Protein AF-A0A8W8MP41-F1 (afdb_monomer_lite)

InterPro domains:
  IPR001134 Netrin domain [PS50189] (21-75)
  IPR001820 Protease inhibitor I35 (TIMP) [PF00965] (19-69)
  IPR001820 Protease inhibitor I35 (TIMP) [PTHR11844] (6-69)
  IPR008993 Tissue inhibitor of metalloproteinases-like, OB-fold [G3DSA:2.40.50.120] (21-74)
  IPR008993 Tissue inhibitor of metalloproteinases-like, OB-fold [SSF50242] (21-71)

Foldseek 3Di:
DVVVVVVVVVVVVVVVPPPDDDDDDDDPVVVVVPDQWDFDWDFDDWDWDPDDDDGDIDTDIGTPDTPHHHPVPPD

Structure (mmCIF, N/CA/C/O backbone):
data_AF-A0A8W8MP41-F1
#
_entry.id   AF-A0A8W8MP41-F1
#
loop_
_atom_site.group_PDB
_atom_site.id
_atom_site.type_symbol
_atom_site.label_atom_id
_atom_site.label_alt_id
_atom_site.label_comp_id
_atom_site.label_asym_id
_atom_site.label_entity_id
_atom_site.label_seq_id
_atom_site.pdbx_PDB_ins_code
_atom_site.Cartn_x
_atom_site.Cartn_y
_atom_site.Cartn_z
_atom_site.occupancy
_atom_site.B_iso_or_equiv
_atom_site.auth_seq_id
_atom_site.auth_comp_id
_atom_site.auth_asym_id
_atom_site.auth_atom_id
_atom_site.pdbx_PDB_model_num
ATOM 1 N N . MET A 1 1 ? 28.272 -0.026 -36.622 1.00 67.44 1 MET A N 1
ATOM 2 C CA . MET A 1 1 ? 26.822 0.078 -36.913 1.00 67.44 1 MET A CA 1
ATOM 3 C C . MET A 1 1 ? 26.041 -1.095 -36.319 1.00 67.44 1 MET A C 1
ATOM 5 O O . MET A 1 1 ? 25.221 -0.852 -35.450 1.00 67.44 1 MET A O 1
ATOM 9 N N . LYS A 1 2 ? 26.332 -2.350 -36.702 1.00 76.19 2 LYS A N 1
ATOM 10 C CA . LYS A 1 2 ? 25.682 -3.564 -36.157 1.00 76.19 2 LYS A CA 1
ATOM 11 C C . LYS A 1 2 ? 25.793 -3.709 -34.630 1.00 76.19 2 LYS A C 1
ATOM 13 O O . LYS A 1 2 ? 24.781 -3.916 -33.977 1.00 76.19 2 LYS A O 1
ATOM 18 N N . GLU A 1 3 ? 26.988 -3.534 -34.069 1.00 85.06 3 GLU A N 1
ATOM 19 C CA . GLU A 1 3 ? 27.206 -3.667 -32.615 1.00 85.06 3 GLU A CA 1
ATOM 20 C C . GLU A 1 3 ? 26.409 -2.635 -31.800 1.00 85.06 3 GLU A C 1
ATOM 22 O O . GLU A 1 3 ? 25.836 -2.956 -30.764 1.00 85.06 3 GLU A O 1
ATOM 27 N N . LEU A 1 4 ? 26.286 -1.407 -32.317 1.00 86.19 4 LEU A N 1
ATOM 28 C CA . LEU A 1 4 ? 25.488 -0.351 -31.690 1.00 86.19 4 LEU A CA 1
ATOM 29 C C . LEU A 1 4 ? 23.990 -0.697 -31.711 1.00 86.19 4 LEU A C 1
ATOM 31 O O . LEU A 1 4 ? 23.303 -0.516 -30.713 1.00 86.19 4 LEU A O 1
ATOM 35 N N . ALA A 1 5 ? 23.499 -1.241 -32.830 1.00 89.25 5 ALA A N 1
ATOM 36 C CA . ALA A 1 5 ? 22.106 -1.660 -32.960 1.00 89.25 5 ALA A CA 1
ATOM 37 C C . ALA A 1 5 ? 21.752 -2.794 -31.984 1.00 89.25 5 ALA A C 1
ATOM 39 O O . ALA A 1 5 ? 20.689 -2.757 -31.372 1.00 89.25 5 ALA A O 1
ATOM 40 N N . ILE A 1 6 ? 22.655 -3.761 -31.787 1.00 91.12 6 ILE A N 1
ATOM 41 C CA . ILE A 1 6 ? 22.463 -4.858 -30.826 1.00 91.12 6 ILE A CA 1
ATOM 42 C C . ILE A 1 6 ? 22.389 -4.309 -29.395 1.00 91.12 6 ILE A C 1
ATOM 44 O O . ILE A 1 6 ? 21.472 -4.659 -28.658 1.00 91.12 6 ILE A O 1
ATOM 48 N N . ILE A 1 7 ? 23.295 -3.400 -29.020 1.00 91.75 7 ILE A N 1
ATOM 49 C CA . ILE A 1 7 ? 23.289 -2.767 -27.691 1.00 91.75 7 ILE A CA 1
ATOM 50 C C . ILE A 1 7 ? 21.982 -1.998 -27.449 1.00 91.75 7 ILE A C 1
ATOM 52 O O . ILE A 1 7 ? 21.382 -2.130 -26.382 1.00 91.75 7 ILE A O 1
ATOM 56 N N . CYS A 1 8 ? 21.506 -1.235 -28.437 1.00 88.75 8 CYS A N 1
ATOM 57 C CA . CYS A 1 8 ? 20.239 -0.510 -28.332 1.00 88.75 8 CYS A CA 1
ATOM 58 C C . CYS A 1 8 ? 19.038 -1.452 -28.154 1.00 88.75 8 CYS A C 1
ATOM 60 O O . CYS A 1 8 ? 18.188 -1.186 -27.308 1.00 88.75 8 CYS A O 1
ATOM 62 N N . VAL A 1 9 ? 18.975 -2.562 -28.897 1.00 90.44 9 VAL A N 1
ATOM 63 C CA . VAL A 1 9 ? 17.893 -3.557 -28.766 1.00 90.44 9 VAL A CA 1
ATOM 64 C C . VAL A 1 9 ? 17.899 -4.201 -27.378 1.00 90.44 9 VAL A C 1
ATOM 66 O O . VAL A 1 9 ? 16.851 -4.297 -26.744 1.00 90.44 9 VAL A O 1
ATOM 69 N N . VAL A 1 10 ? 19.074 -4.576 -26.864 1.00 88.12 10 VAL A N 1
ATOM 70 C CA . VAL A 1 10 ? 19.212 -5.172 -25.525 1.00 88.12 10 VAL A CA 1
ATOM 71 C C . VAL A 1 10 ? 18.755 -4.200 -24.433 1.00 88.12 10 VAL A C 1
ATOM 73 O O . VAL A 1 10 ? 18.004 -4.595 -23.544 1.00 88.12 10 VAL A O 1
ATOM 76 N N . LEU A 1 11 ? 19.148 -2.924 -24.509 1.00 84.94 11 LEU A N 1
ATOM 77 C CA . LEU A 1 11 ? 18.742 -1.901 -23.536 1.00 84.94 11 LEU A CA 1
ATOM 78 C C . LEU A 1 11 ? 17.227 -1.669 -23.516 1.00 84.94 11 LEU A C 1
ATOM 80 O O . LEU A 1 11 ? 16.646 -1.555 -22.437 1.00 84.94 11 LEU A O 1
ATOM 84 N N . VAL A 1 12 ? 16.585 -1.635 -24.687 1.00 84.38 12 VAL A N 1
ATOM 85 C CA . VAL A 1 12 ? 15.126 -1.480 -24.793 1.00 84.38 12 VAL A CA 1
ATOM 86 C C . VAL A 1 12 ? 14.408 -2.685 -24.185 1.00 84.38 12 VAL A C 1
ATOM 88 O O . VAL A 1 12 ? 13.484 -2.497 -23.397 1.00 84.38 12 VAL A O 1
ATOM 91 N N . CYS A 1 13 ? 14.867 -3.909 -24.465 1.00 81.00 13 CYS A N 1
ATOM 92 C CA . CYS A 1 13 ? 14.303 -5.109 -23.850 1.00 81.00 13 CYS A CA 1
ATOM 93 C C . CYS A 1 13 ? 14.442 -5.078 -22.322 1.00 81.00 13 CYS A C 1
ATOM 95 O O . CYS A 1 13 ? 13.466 -5.299 -21.615 1.00 81.00 13 CYS A O 1
ATOM 97 N N . VAL A 1 14 ? 15.617 -4.741 -21.786 1.00 79.38 14 VAL A N 1
ATOM 98 C CA . VAL A 1 14 ? 15.813 -4.680 -20.329 1.00 79.38 14 VAL A CA 1
ATOM 99 C C . VAL A 1 14 ? 14.906 -3.625 -19.691 1.00 79.38 14 VAL A C 1
ATOM 101 O O . VAL A 1 14 ? 14.273 -3.912 -18.680 1.00 79.38 14 VAL A O 1
ATOM 104 N N . PHE A 1 15 ? 14.767 -2.437 -20.287 1.00 71.06 15 PHE A N 1
ATOM 105 C CA . PHE A 1 15 ? 13.903 -1.381 -19.747 1.00 71.06 15 PHE A CA 1
ATOM 106 C C . PHE A 1 15 ? 12.436 -1.825 -19.617 1.00 71.06 15 PHE A C 1
ATOM 108 O O . PHE A 1 15 ? 11.796 -1.522 -18.616 1.00 71.06 15 PHE A O 1
ATOM 115 N N . THR A 1 16 ? 11.928 -2.606 -20.576 1.00 66.31 16 THR A N 1
ATOM 116 C CA . THR A 1 16 ? 10.543 -3.113 -20.556 1.00 66.31 16 THR A CA 1
ATOM 117 C C . THR A 1 16 ? 10.271 -4.221 -19.534 1.00 66.31 16 THR A C 1
ATOM 119 O O . THR A 1 16 ? 9.114 -4.456 -19.216 1.00 66.31 16 THR A O 1
ATOM 122 N N . TYR A 1 17 ? 11.306 -4.885 -19.006 1.00 62.81 17 TYR A N 1
ATOM 123 C CA . TYR A 1 17 ? 11.177 -6.008 -18.060 1.00 62.81 17 TYR A CA 1
ATOM 124 C C . TYR A 1 17 ? 11.494 -5.632 -16.603 1.00 62.81 17 TYR A C 1
ATOM 126 O O . TYR A 1 17 ? 11.537 -6.499 -15.728 1.00 62.81 17 TYR A O 1
ATOM 134 N N . ASN A 1 18 ? 11.751 -4.355 -16.309 1.00 59.47 18 ASN A N 1
ATOM 135 C CA . ASN A 1 18 ? 11.997 -3.926 -14.937 1.00 59.47 18 ASN A CA 1
ATOM 136 C C . ASN A 1 18 ? 10.667 -3.722 -14.191 1.00 59.47 18 ASN A C 1
ATOM 138 O O . ASN A 1 18 ? 10.147 -2.617 -14.123 1.00 59.47 18 ASN A O 1
ATOM 142 N N . GLU A 1 19 ? 10.180 -4.785 -13.549 1.00 67.75 19 GLU A N 1
ATOM 143 C CA . GLU A 1 19 ? 9.087 -4.777 -12.549 1.00 67.75 19 GLU A CA 1
ATOM 144 C C . GLU A 1 19 ? 9.461 -4.026 -11.245 1.00 67.75 19 GLU A C 1
ATO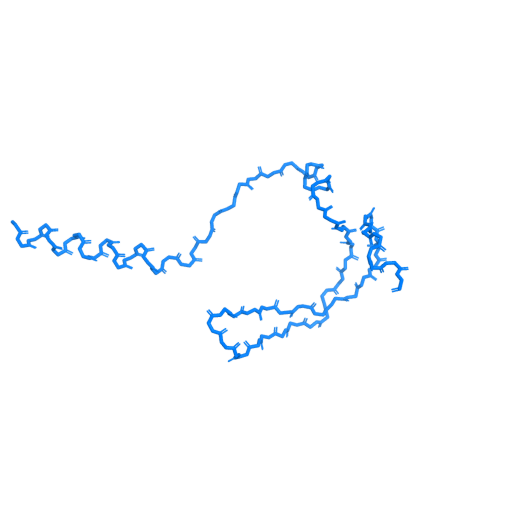M 146 O O . GLU A 1 19 ? 8.716 -3.998 -10.264 1.00 67.75 19 GLU A O 1
ATOM 151 N N . ALA A 1 20 ? 10.657 -3.437 -11.182 1.00 72.56 20 ALA A N 1
ATOM 152 C CA . ALA A 1 20 ? 11.129 -2.710 -10.016 1.00 72.56 20 ALA A CA 1
ATOM 153 C C . ALA A 1 20 ? 10.522 -1.299 -9.981 1.00 72.56 20 ALA A C 1
ATOM 155 O O . ALA A 1 20 ? 10.941 -0.403 -10.711 1.00 72.56 20 ALA A O 1
ATOM 156 N N . CYS A 1 21 ? 9.560 -1.084 -9.084 1.00 78.19 21 CYS A N 1
ATOM 157 C CA . CYS A 1 21 ? 9.049 0.249 -8.774 1.00 78.19 21 CYS A CA 1
ATOM 158 C C . CYS A 1 21 ? 9.914 0.931 -7.698 1.00 78.19 21 CYS A C 1
ATOM 160 O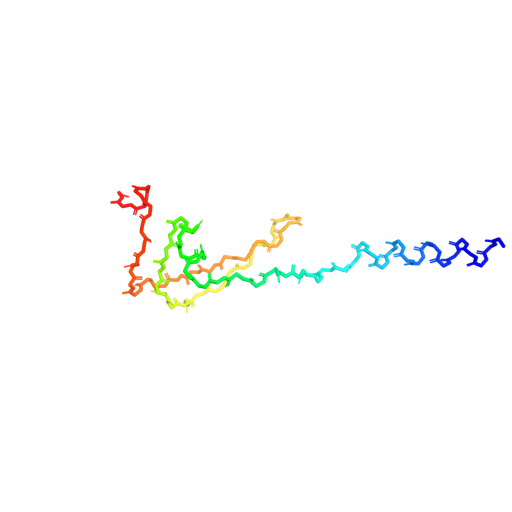 O . CYS A 1 21 ? 10.347 0.296 -6.733 1.00 78.19 21 CYS A O 1
ATOM 162 N N . THR A 1 22 ? 10.145 2.239 -7.844 1.00 84.75 22 THR A N 1
ATOM 163 C CA . THR A 1 22 ? 10.755 3.091 -6.814 1.00 84.75 22 THR A CA 1
ATOM 164 C C . THR A 1 22 ? 9.763 4.163 -6.373 1.00 84.75 22 THR A C 1
ATOM 166 O O . THR A 1 22 ? 9.092 4.772 -7.204 1.00 84.75 22 THR A O 1
ATOM 169 N N . CYS A 1 23 ? 9.664 4.402 -5.064 1.00 86.19 23 CYS A N 1
ATOM 170 C CA . CYS A 1 23 ? 8.721 5.359 -4.483 1.00 86.19 23 CYS A CA 1
ATOM 171 C C . CYS A 1 23 ? 9.467 6.514 -3.804 1.00 86.19 23 CYS A C 1
ATOM 173 O O . CYS A 1 23 ? 10.480 6.304 -3.129 1.00 86.19 23 CYS A O 1
ATOM 175 N N . ALA A 1 24 ? 8.940 7.735 -3.928 1.00 90.44 24 ALA A N 1
ATOM 176 C CA . ALA A 1 24 ? 9.425 8.880 -3.161 1.00 90.44 24 ALA A CA 1
ATOM 177 C C . ALA A 1 24 ? 9.104 8.703 -1.664 1.00 90.44 24 ALA A C 1
ATOM 179 O O . ALA A 1 24 ? 8.048 8.183 -1.306 1.00 90.44 24 ALA A O 1
ATOM 180 N N . ARG A 1 25 ? 10.008 9.142 -0.778 1.00 90.06 25 ARG A N 1
ATOM 181 C CA . ARG A 1 25 ? 9.742 9.158 0.668 1.00 90.06 25 ARG A CA 1
ATOM 182 C C . ARG A 1 25 ? 8.898 10.380 1.026 1.00 90.06 25 ARG A C 1
ATOM 184 O O . ARG A 1 25 ? 9.337 11.500 0.791 1.00 90.06 25 ARG A O 1
ATOM 191 N N . THR A 1 26 ? 7.745 10.158 1.642 1.00 94.81 26 THR A N 1
ATOM 192 C CA . THR A 1 26 ? 6.818 11.201 2.114 1.00 94.81 26 THR A CA 1
ATOM 193 C C . THR A 1 26 ? 6.807 11.271 3.640 1.00 94.81 26 THR A C 1
ATOM 195 O O . THR A 1 26 ? 7.020 10.261 4.318 1.00 94.81 26 THR A O 1
ATOM 198 N N . HIS A 1 27 ? 6.565 12.457 4.207 1.00 96.88 27 HIS A N 1
ATOM 199 C CA . HIS A 1 27 ? 6.458 12.591 5.660 1.00 96.88 27 HIS A CA 1
ATOM 200 C C . HIS A 1 27 ? 5.171 11.902 6.166 1.00 96.88 27 HIS A C 1
ATOM 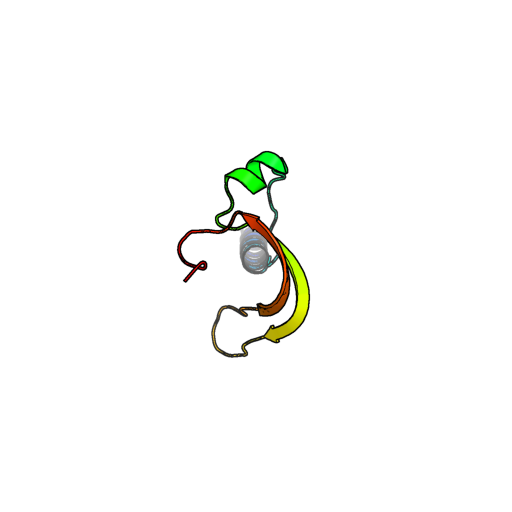202 O O . HIS A 1 27 ? 4.125 12.044 5.528 1.00 96.88 27 HIS A O 1
ATOM 208 N N . PRO A 1 28 ? 5.174 11.204 7.324 1.00 95.50 28 PRO A N 1
ATOM 209 C CA . PRO A 1 28 ? 3.987 10.488 7.807 1.00 95.50 28 PRO A CA 1
ATOM 210 C C . PRO A 1 28 ? 2.735 11.364 7.943 1.00 95.50 28 PRO A C 1
ATOM 212 O O . PRO A 1 28 ? 1.631 10.907 7.658 1.00 95.50 28 PRO A O 1
ATOM 215 N N . GLN A 1 29 ? 2.898 12.631 8.340 1.00 96.31 29 GLN A N 1
ATOM 216 C CA . GLN A 1 29 ? 1.782 13.578 8.435 1.00 96.31 29 GLN A CA 1
ATOM 217 C C . GLN A 1 29 ? 1.190 13.916 7.060 1.00 96.31 29 GLN A C 1
ATOM 219 O O . GLN A 1 29 ? -0.027 13.972 6.933 1.00 96.31 29 GLN A O 1
ATOM 224 N N . GLU A 1 30 ? 2.022 14.083 6.026 1.00 96.62 30 GLU A N 1
ATOM 225 C CA . GLU A 1 30 ? 1.544 14.317 4.657 1.00 96.62 30 GLU A CA 1
ATOM 226 C C . GLU A 1 30 ? 0.799 13.090 4.134 1.00 96.62 30 GLU A C 1
ATOM 228 O O . GLU A 1 30 ? -0.284 13.215 3.570 1.00 96.62 30 GLU A O 1
ATOM 233 N N . GLN A 1 31 ? 1.332 11.892 4.388 1.00 95.00 31 GLN A N 1
ATOM 234 C CA . GLN A 1 31 ? 0.670 10.650 4.005 1.00 95.00 31 GLN A CA 1
ATOM 235 C C . GLN A 1 31 ? -0.679 10.491 4.721 1.00 95.00 31 GLN A C 1
ATOM 237 O O . GLN A 1 31 ? -1.656 10.108 4.087 1.00 95.00 31 GLN A O 1
ATOM 242 N N . PHE A 1 32 ? -0.772 10.842 6.008 1.00 94.88 32 PHE A N 1
ATOM 243 C CA . PHE A 1 32 ? -2.034 10.830 6.752 1.00 94.88 32 PHE A CA 1
ATOM 244 C C . PHE A 1 32 ? -3.054 11.824 6.179 1.00 94.88 32 PHE A C 1
ATOM 246 O O . PHE A 1 32 ? -4.214 11.471 5.971 1.00 94.88 32 PHE A O 1
ATOM 253 N N . CYS A 1 33 ? -2.632 13.062 5.912 1.00 94.00 33 CYS A N 1
ATOM 254 C CA . CYS A 1 33 ? -3.506 14.107 5.384 1.00 94.00 33 CYS A CA 1
ATOM 255 C C . CYS A 1 33 ? -4.042 13.759 3.989 1.00 94.00 33 CYS A C 1
ATOM 257 O O . CYS A 1 33 ? -5.239 13.930 3.754 1.00 94.00 33 CYS A O 1
ATOM 259 N N . ASN A 1 34 ? -3.184 13.221 3.118 1.00 93.81 34 ASN A N 1
ATOM 260 C CA . ASN A 1 34 ? -3.505 12.915 1.722 1.00 93.81 34 ASN A CA 1
ATOM 261 C C . ASN A 1 34 ? -4.181 11.548 1.511 1.00 93.81 34 ASN A C 1
ATOM 263 O O . ASN A 1 34 ? -4.591 11.258 0.395 1.00 93.81 34 ASN A O 1
ATOM 267 N N . SER A 1 35 ? -4.273 10.696 2.538 1.00 93.38 35 SER A N 1
ATOM 268 C CA . SER A 1 35 ? -4.963 9.401 2.435 1.00 93.38 35 SER A CA 1
ATOM 269 C C . SER A 1 35 ? -6.460 9.552 2.668 1.00 93.38 35 SER A C 1
ATOM 271 O O . SER A 1 35 ? -6.858 10.237 3.603 1.00 93.38 35 SER A O 1
ATOM 273 N N . ASP A 1 36 ? -7.274 8.837 1.908 1.00 93.81 36 ASP A N 1
ATOM 274 C CA . ASP A 1 36 ? -8.734 8.751 2.059 1.00 93.81 36 ASP A CA 1
ATOM 275 C C . ASP A 1 36 ? -9.143 8.116 3.404 1.00 93.81 36 ASP A C 1
ATOM 277 O O . ASP A 1 36 ? -9.910 8.665 4.193 1.00 93.81 36 ASP A O 1
ATOM 281 N N . PHE A 1 37 ? -8.506 7.000 3.769 1.00 93.81 37 PHE A N 1
ATOM 282 C CA . PHE A 1 37 ? -8.716 6.327 5.051 1.00 93.81 37 PHE A CA 1
ATOM 283 C C . PHE A 1 37 ? -7.393 5.904 5.692 1.00 93.81 37 PHE A C 1
ATOM 285 O O . PHE A 1 37 ? -6.398 5.641 5.018 1.00 93.81 37 PHE A O 1
ATOM 292 N N . VAL A 1 38 ? -7.381 5.806 7.023 1.00 95.31 38 VAL A N 1
ATOM 293 C CA . VAL A 1 38 ? -6.209 5.379 7.799 1.00 95.31 38 VAL A CA 1
ATOM 294 C C . VAL A 1 38 ? -6.665 4.460 8.923 1.00 95.31 38 VAL A C 1
ATOM 296 O O . VAL A 1 38 ? -7.422 4.869 9.805 1.00 95.31 38 VAL A O 1
ATOM 299 N N . VAL A 1 39 ? -6.185 3.214 8.916 1.00 95.62 39 VAL A N 1
ATOM 300 C CA . VAL A 1 39 ? -6.591 2.177 9.874 1.00 95.62 39 VAL A CA 1
ATOM 301 C C . VAL A 1 39 ? -5.399 1.388 10.406 1.00 95.62 39 VAL A C 1
ATOM 303 O O . VAL A 1 39 ? -4.412 1.161 9.710 1.00 95.62 39 VAL A O 1
ATOM 306 N N . ARG A 1 40 ? -5.513 0.899 11.641 1.00 96.38 40 ARG A N 1
ATOM 307 C CA . ARG A 1 40 ? -4.671 -0.177 12.173 1.00 96.38 40 ARG A CA 1
ATOM 308 C C . ARG A 1 40 ? -5.393 -1.494 11.957 1.00 96.38 40 ARG A C 1
ATOM 310 O O . ARG A 1 40 ? -6.447 -1.711 12.552 1.00 96.38 40 ARG A O 1
ATOM 317 N N . ALA A 1 41 ? -4.821 -2.391 11.163 1.00 96.38 41 ALA A N 1
ATOM 318 C CA . ALA A 1 41 ? -5.438 -3.676 10.846 1.00 96.38 41 ALA A CA 1
ATOM 319 C C . ALA A 1 41 ? -4.458 -4.852 10.981 1.00 96.38 41 ALA A C 1
ATOM 321 O O . ALA A 1 41 ? -3.240 -4.676 10.959 1.00 96.38 41 ALA A O 1
ATOM 322 N N . ARG A 1 42 ? -4.999 -6.065 11.138 1.00 97.31 42 ARG A N 1
ATOM 323 C CA . ARG A 1 42 ? -4.252 -7.331 11.082 1.00 97.31 42 ARG A CA 1
ATOM 324 C C . ARG A 1 42 ? -4.612 -8.071 9.799 1.00 97.31 42 ARG A C 1
ATOM 326 O O . ARG A 1 42 ? -5.790 -8.305 9.554 1.00 97.31 42 ARG A O 1
ATOM 333 N N . ILE A 1 43 ? -3.616 -8.489 9.026 1.00 96.56 43 ILE A N 1
ATOM 334 C CA . ILE A 1 43 ? -3.829 -9.306 7.825 1.00 96.56 43 ILE A CA 1
ATOM 335 C C . ILE A 1 43 ? -4.267 -10.713 8.248 1.00 96.56 43 ILE A C 1
ATOM 337 O O . ILE A 1 43 ? -3.617 -11.339 9.087 1.00 96.56 43 ILE A O 1
ATOM 341 N N . LEU A 1 44 ? -5.381 -11.187 7.693 1.00 96.81 44 LEU A N 1
ATOM 342 C CA . LEU A 1 44 ? -5.923 -12.526 7.932 1.00 96.81 44 LEU A CA 1
ATOM 343 C C . LEU A 1 44 ? -5.595 -13.476 6.782 1.00 96.81 44 LEU A C 1
ATOM 345 O O . LEU A 1 44 ? -5.204 -14.616 7.016 1.00 96.81 44 LEU A O 1
ATOM 349 N N . ARG A 1 45 ? -5.768 -13.008 5.541 1.00 94.88 45 ARG A N 1
ATOM 350 C CA . ARG A 1 45 ? -5.602 -13.821 4.334 1.00 94.88 45 ARG A CA 1
ATOM 351 C C . ARG A 1 45 ? -5.099 -12.969 3.173 1.00 94.88 45 ARG A C 1
ATOM 353 O O . ARG A 1 45 ? -5.494 -11.815 3.043 1.00 94.88 45 ARG A O 1
ATOM 360 N N . ARG A 1 46 ? -4.264 -13.568 2.324 1.00 92.50 46 ARG A N 1
ATOM 361 C CA . ARG A 1 46 ? -3.875 -13.053 1.007 1.00 92.50 46 ARG A CA 1
ATOM 362 C C . ARG A 1 46 ? -4.543 -13.914 -0.063 1.00 92.50 46 ARG A C 1
ATOM 364 O O . ARG A 1 46 ? -4.529 -15.139 0.051 1.00 92.50 46 ARG A O 1
ATOM 371 N N . THR A 1 47 ? -5.119 -13.293 -1.080 1.00 89.44 47 THR A N 1
ATOM 372 C CA . THR A 1 47 ? -5.710 -13.970 -2.239 1.00 89.44 47 THR A CA 1
ATOM 373 C C . THR A 1 47 ? -5.190 -13.322 -3.513 1.00 89.44 47 THR A C 1
ATOM 375 O O . THR A 1 47 ? -5.213 -12.099 -3.633 1.00 89.44 47 THR A O 1
ATOM 378 N N . VAL A 1 48 ? -4.701 -14.142 -4.439 1.00 82.75 48 VAL A N 1
ATOM 379 C CA . VAL A 1 48 ? -4.271 -13.721 -5.776 1.00 82.75 48 VAL A CA 1
ATOM 380 C C . VAL A 1 48 ? -5.368 -14.147 -6.740 1.00 82.75 48 VAL A C 1
ATOM 382 O O . VAL A 1 48 ? -5.864 -15.270 -6.636 1.00 82.75 48 VAL A O 1
ATOM 385 N N . THR A 1 49 ? -5.801 -13.238 -7.606 1.00 74.75 49 THR A N 1
ATOM 386 C CA . THR A 1 49 ? -6.794 -13.566 -8.632 1.00 74.75 49 THR A CA 1
ATOM 387 C C . THR A 1 49 ? -6.038 -13.944 -9.899 1.00 74.75 49 THR A C 1
ATOM 389 O O . THR A 1 49 ? -5.381 -13.089 -10.478 1.00 74.75 49 THR A O 1
ATOM 392 N N . ASP A 1 50 ? -6.141 -15.200 -10.332 1.00 65.62 50 ASP A N 1
ATOM 393 C CA . ASP A 1 50 ? -5.451 -15.738 -11.523 1.00 65.62 50 ASP A CA 1
ATOM 394 C C . ASP A 1 50 ? -6.028 -15.236 -12.865 1.00 65.62 50 ASP A C 1
ATOM 396 O O . ASP A 1 50 ? -5.730 -15.776 -13.929 1.00 65.62 50 ASP A O 1
ATOM 400 N N . SER A 1 51 ? -6.891 -14.219 -12.856 1.00 61.47 51 SER A N 1
ATOM 401 C CA . SER A 1 51 ? -7.594 -13.773 -14.057 1.00 61.47 51 SER A CA 1
ATOM 402 C C . SER A 1 51 ? -7.196 -12.357 -14.459 1.00 61.47 51 SER A C 1
ATOM 404 O O . SER A 1 51 ? -7.613 -11.387 -13.826 1.00 61.47 51 SER A O 1
ATOM 406 N N . THR A 1 52 ? -6.495 -12.304 -15.595 1.00 57.03 52 THR A N 1
ATOM 407 C CA . THR A 1 52 ? -6.165 -11.165 -16.475 1.00 57.03 52 THR A CA 1
ATOM 408 C C . THR A 1 52 ? -5.081 -10.201 -16.000 1.00 57.03 52 THR A C 1
ATOM 410 O O . THR A 1 52 ? -5.198 -9.664 -14.912 1.00 57.03 52 THR A O 1
ATOM 413 N N . GLU A 1 53 ? -4.085 -10.011 -16.883 1.00 56.81 53 GLU A N 1
ATOM 414 C CA . GLU A 1 53 ? -3.086 -8.938 -17.146 1.00 56.81 53 GLU A CA 1
ATOM 415 C C . GLU A 1 53 ? -2.506 -8.083 -15.997 1.00 56.81 53 GLU A C 1
ATOM 417 O O . GLU A 1 53 ? -1.362 -7.653 -16.087 1.00 56.81 53 GLU A O 1
ATOM 422 N N . PHE A 1 54 ? -3.223 -7.895 -14.894 1.00 58.94 54 PHE A N 1
ATOM 423 C CA . PHE A 1 54 ? -2.759 -7.286 -13.656 1.00 58.94 54 PHE A CA 1
ATOM 424 C C . PHE A 1 54 ? -3.041 -8.245 -12.495 1.00 58.94 54 PHE A C 1
ATOM 426 O O . PHE A 1 54 ? -4.192 -8.415 -12.083 1.00 58.94 54 PHE A O 1
ATOM 433 N N . GLU A 1 55 ? -1.990 -8.866 -11.950 1.00 68.00 55 GLU A N 1
ATOM 434 C CA . GLU A 1 55 ? -2.062 -9.732 -10.765 1.00 68.00 55 GLU A CA 1
ATOM 435 C C . GLU A 1 55 ? -2.468 -8.923 -9.521 1.00 68.00 55 GLU A C 1
ATOM 437 O O . GLU A 1 55 ? -1.655 -8.538 -8.678 1.00 68.00 55 GLU A O 1
ATOM 442 N N . ASN A 1 56 ? -3.760 -8.630 -9.391 1.00 77.62 56 ASN A N 1
ATOM 443 C CA . ASN A 1 56 ? -4.279 -7.919 -8.237 1.00 77.62 56 ASN A CA 1
ATOM 444 C C . ASN A 1 56 ? -4.243 -8.835 -7.008 1.00 77.62 56 ASN A C 1
ATOM 446 O O . ASN A 1 56 ? -4.848 -9.914 -6.971 1.00 77.62 56 ASN A O 1
ATOM 450 N N . VAL A 1 57 ? -3.537 -8.376 -5.974 1.00 85.81 57 VAL A N 1
ATOM 451 C CA . VAL A 1 57 ? -3.426 -9.064 -4.688 1.00 85.81 57 VAL A CA 1
ATOM 452 C C . VAL A 1 57 ? -4.423 -8.458 -3.710 1.00 85.81 57 VAL A C 1
ATOM 454 O O . VAL A 1 57 ? -4.286 -7.310 -3.293 1.00 85.81 57 VAL A O 1
ATOM 457 N N . PHE A 1 58 ? -5.392 -9.259 -3.278 1.00 90.25 58 PHE A N 1
ATOM 458 C CA . PHE A 1 58 ? -6.363 -8.857 -2.267 1.00 90.25 58 PHE A CA 1
ATOM 459 C C . PHE A 1 58 ? -5.936 -9.355 -0.885 1.00 90.25 58 PHE A C 1
ATOM 461 O O . PHE A 1 58 ? -5.526 -10.508 -0.713 1.00 90.25 58 PHE A O 1
ATOM 468 N N . TYR A 1 59 ? -6.062 -8.490 0.120 1.00 93.06 59 TYR A N 1
ATOM 469 C CA . TYR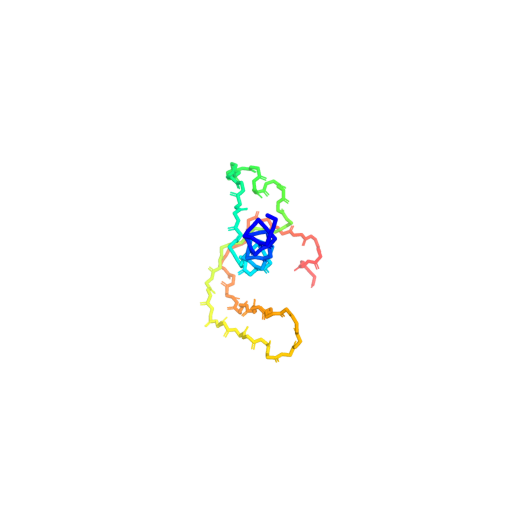 A 1 59 ? -5.807 -8.829 1.517 1.00 93.06 59 TYR A CA 1
ATOM 470 C C . TYR A 1 59 ? -7.098 -8.713 2.324 1.00 93.06 59 TYR A C 1
ATOM 472 O O . TYR A 1 59 ? -7.665 -7.631 2.456 1.00 93.06 59 TYR A O 1
ATOM 480 N N . THR A 1 60 ? -7.545 -9.818 2.920 1.00 94.88 60 THR A N 1
ATOM 481 C CA . THR A 1 60 ? -8.595 -9.780 3.942 1.00 94.88 60 THR A CA 1
ATOM 482 C C . THR A 1 60 ? -7.966 -9.342 5.256 1.00 94.88 60 THR A C 1
ATOM 484 O O . THR A 1 60 ? -7.057 -10.007 5.763 1.00 94.88 60 THR A O 1
ATOM 487 N N . VAL A 1 61 ? -8.443 -8.234 5.820 1.00 96.31 61 VAL A N 1
ATOM 488 C CA .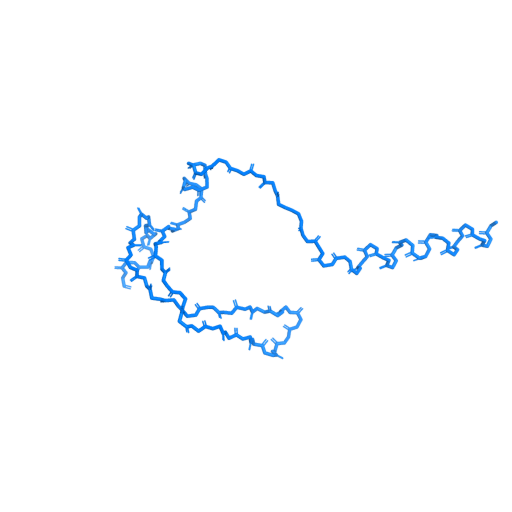 VAL A 1 61 ? -7.883 -7.633 7.036 1.00 96.31 61 VAL A CA 1
ATOM 489 C C . VAL A 1 61 ? -8.937 -7.494 8.133 1.00 96.31 61 VAL A C 1
ATOM 491 O O . VAL A 1 61 ? -10.100 -7.211 7.866 1.00 96.31 61 VAL A O 1
ATOM 494 N N . LEU A 1 62 ? -8.518 -7.667 9.387 1.00 95.94 62 LEU A N 1
ATOM 495 C CA . LEU A 1 62 ? -9.306 -7.341 10.573 1.00 95.94 62 LEU A CA 1
ATOM 496 C C . LEU A 1 62 ? -8.918 -5.947 11.067 1.00 95.94 62 LEU A C 1
ATOM 498 O O . LEU A 1 62 ? -7.808 -5.759 11.575 1.00 95.94 62 LEU A O 1
ATOM 502 N N . ILE A 1 63 ? -9.832 -4.989 10.959 1.00 95.25 63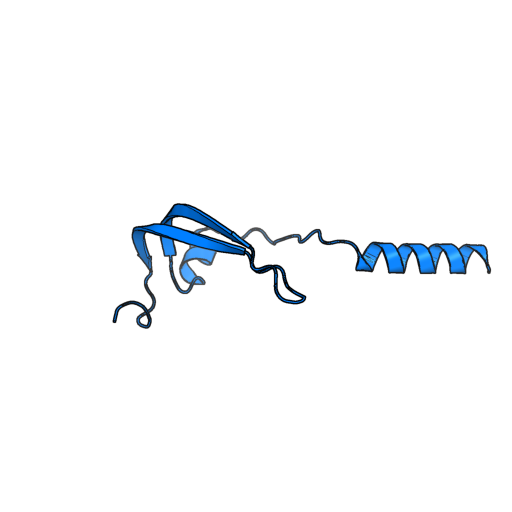 ILE A N 1
ATOM 503 C CA . ILE A 1 63 ? -9.630 -3.624 11.449 1.00 95.25 63 ILE A CA 1
ATOM 504 C C . ILE A 1 63 ? -9.654 -3.624 12.987 1.00 95.25 63 ILE A C 1
ATOM 506 O O . ILE A 1 63 ? -10.580 -4.134 13.611 1.00 95.25 63 ILE A O 1
ATOM 510 N N . ARG A 1 64 ? -8.605 -3.073 13.608 1.00 96.50 64 ARG A N 1
ATOM 511 C CA . ARG A 1 64 ? -8.474 -2.898 15.066 1.00 96.50 64 ARG A CA 1
ATOM 512 C C . ARG A 1 64 ? -8.822 -1.487 15.509 1.00 96.50 64 ARG A C 1
ATOM 514 O O . ARG A 1 64 ? -9.376 -1.318 16.587 1.00 96.50 64 ARG A O 1
ATOM 521 N N . GLN A 1 65 ? -8.448 -0.495 14.708 1.00 94.56 65 GLN A N 1
ATOM 522 C CA . GLN A 1 65 ? -8.693 0.909 15.006 1.00 94.56 65 GLN A CA 1
ATOM 523 C C . GLN A 1 65 ? -8.793 1.707 13.710 1.00 94.56 65 GLN A C 1
ATOM 525 O O . GLN A 1 65 ? -7.977 1.518 12.811 1.00 94.56 65 GLN A O 1
ATOM 530 N N . ASN A 1 66 ? -9.760 2.616 13.652 1.00 93.75 66 ASN A N 1
ATOM 531 C CA . ASN A 1 66 ? -9.887 3.600 12.585 1.00 93.75 66 ASN A CA 1
ATOM 532 C C . ASN A 1 66 ? -9.342 4.942 13.082 1.00 93.75 66 ASN A C 1
ATOM 534 O O . ASN A 1 66 ? -9.709 5.379 14.172 1.00 93.75 66 ASN A O 1
ATOM 538 N N . TYR A 1 67 ? -8.466 5.570 12.304 1.00 93.88 67 TYR A N 1
ATOM 539 C CA . TYR A 1 67 ? -7.905 6.894 12.592 1.00 93.88 67 TYR A CA 1
ATOM 540 C C . TYR A 1 67 ? -8.446 7.972 11.646 1.00 93.88 67 TYR A C 1
ATOM 542 O O . TYR A 1 67 ? -8.611 9.112 12.066 1.00 93.88 67 TYR A O 1
ATOM 550 N N . LYS A 1 68 ? -8.743 7.605 10.392 1.00 92.44 68 LYS A N 1
ATOM 551 C CA . LYS A 1 68 ? -9.440 8.434 9.399 1.00 92.44 68 LYS A CA 1
ATOM 552 C C . LYS A 1 68 ? -10.397 7.537 8.611 1.00 92.44 68 LYS A C 1
ATOM 554 O O . LYS A 1 68 ? -9.979 6.472 8.155 1.00 92.44 68 LYS A O 1
ATOM 559 N N . LEU A 1 69 ? -11.659 7.938 8.512 1.00 82.88 69 LEU A N 1
ATOM 560 C CA . LEU A 1 69 ? -12.701 7.258 7.744 1.00 82.88 69 LEU A CA 1
ATOM 561 C C . LEU A 1 69 ? -13.201 8.230 6.684 1.00 82.88 69 LEU A C 1
ATOM 563 O O . LEU A 1 69 ? -13.476 9.380 7.017 1.00 82.88 69 LEU A O 1
ATOM 567 N N . ASP A 1 70 ? -13.357 7.750 5.459 1.00 69.81 70 ASP A N 1
ATOM 568 C CA . ASP A 1 70 ? -14.162 8.453 4.470 1.00 69.81 70 ASP A CA 1
ATOM 569 C C . ASP A 1 70 ? -15.643 8.146 4.698 1.00 69.81 70 ASP A C 1
ATOM 571 O O . ASP A 1 70 ? -16.020 6.993 4.942 1.00 69.81 70 ASP A O 1
ATOM 575 N N . ASP A 1 71 ? -16.484 9.176 4.569 1.00 58.88 71 ASP A N 1
ATOM 576 C CA . ASP A 1 71 ? -17.942 9.134 4.776 1.00 58.88 71 ASP A CA 1
ATOM 577 C C . ASP A 1 71 ? -18.664 8.055 3.935 1.00 58.88 71 ASP A C 1
ATOM 579 O O . ASP A 1 71 ? -19.809 7.701 4.218 1.00 58.88 71 ASP A O 1
ATOM 583 N N . VAL A 1 72 ? -17.998 7.487 2.923 1.00 60.62 72 VAL A N 1
ATOM 584 C CA . VAL A 1 72 ? -18.529 6.438 2.036 1.00 60.62 72 VAL A CA 1
ATOM 585 C C . VAL A 1 72 ? -18.578 5.049 2.699 1.00 60.62 72 VAL A C 1
ATOM 587 O O . VAL A 1 72 ? -19.470 4.270 2.383 1.00 60.62 72 VAL A O 1
ATOM 590 N N . ASN A 1 73 ? -17.686 4.739 3.650 1.00 52.41 73 ASN A N 1
ATOM 591 C CA . ASN A 1 73 ? -17.618 3.424 4.324 1.00 52.41 73 ASN A CA 1
ATOM 592 C C . ASN A 1 73 ? -18.241 3.414 5.734 1.00 52.41 73 ASN A C 1
ATOM 594 O O . ASN A 1 73 ? -18.110 2.431 6.465 1.00 52.41 73 ASN A O 1
ATOM 598 N N . ALA A 1 74 ? -18.900 4.505 6.135 1.00 52.97 74 ALA A N 1
ATOM 599 C CA . ALA A 1 74 ? -19.576 4.630 7.427 1.00 52.97 74 ALA A CA 1
ATOM 600 C C . ALA A 1 74 ? -21.056 4.189 7.400 1.00 52.97 74 ALA A C 1
ATOM 602 O O . ALA A 1 74 ? -21.749 4.354 8.406 1.00 52.97 74 ALA A O 1
ATOM 603 N N . ARG A 1 75 ? -21.550 3.667 6.268 1.00 40.44 75 ARG A N 1
ATOM 604 C CA . ARG A 1 75 ? -22.956 3.298 6.060 1.00 40.44 75 ARG A CA 1
ATOM 605 C C . ARG A 1 75 ? -23.126 1.812 5.762 1.00 40.44 75 ARG A C 1
ATOM 607 O O . ARG A 1 75 ? -22.306 1.271 4.992 1.00 40.44 75 ARG A O 1
#

pLDDT: mean 83.3, std 14.18, range [40.44, 97.31]

Radius of gyration: 20.7 Å; chains: 1; bounding box: 50×30×52 Å

Secondary structure (DSSP, 8-state):
-HHHHHHHHHHHHHHHT----------HHHHHHH-S-EEEEEEEEEEE--SSSS--EEEEEEEEEEEE--TTS--

Sequence (75 aa):
MKELAIICVVLVCVFTYNEACTCARTHPQEQFCNSDFVVRARILRRTVTDSTEFENVFYTVLIRQNYKLDDVNAR

Organism: Magallana gigas (NCBI:txid29159)